Protein AF-A0A257A5G5-F1 (afdb_monomer_lite)

Structure (mmCIF, N/CA/C/O backbone):
data_AF-A0A257A5G5-F1
#
_entry.id   AF-A0A257A5G5-F1
#
loop_
_atom_site.group_PDB
_atom_site.id
_atom_site.type_symbol
_atom_site.label_atom_id
_atom_site.label_alt_id
_atom_site.label_comp_id
_atom_site.label_asym_id
_atom_site.label_entity_id
_atom_site.label_seq_id
_atom_site.pdbx_PDB_ins_code
_atom_site.Cartn_x
_atom_site.Cartn_y
_atom_site.Cartn_z
_atom_site.occupancy
_atom_site.B_iso_or_equiv
_atom_site.auth_seq_id
_atom_site.auth_comp_id
_atom_site.auth_asym_id
_atom_site.auth_atom_id
_atom_site.pdbx_PDB_model_num
ATOM 1 N N . MET A 1 1 ? -0.897 -15.411 2.555 1.00 43.69 1 MET A N 1
ATOM 2 C CA . MET A 1 1 ? -1.339 -14.158 1.895 1.00 43.69 1 MET A CA 1
ATOM 3 C C . MET A 1 1 ? -2.752 -14.315 1.300 1.00 43.69 1 MET A C 1
ATOM 5 O O . MET A 1 1 ? -2.980 -13.962 0.155 1.00 43.69 1 MET A O 1
ATOM 9 N N . VAL A 1 2 ? -3.706 -14.875 2.066 1.00 43.66 2 VAL A N 1
ATOM 10 C CA . VAL A 1 2 ? -5.012 -15.359 1.544 1.00 43.66 2 VAL A CA 1
ATOM 11 C C . VAL A 1 2 ? -6.217 -14.670 2.217 1.00 43.66 2 VAL A C 1
ATOM 13 O O . VAL A 1 2 ? -7.343 -14.828 1.773 1.00 43.66 2 VAL A O 1
ATOM 16 N N . ARG A 1 3 ? -6.015 -13.860 3.270 1.00 49.31 3 ARG A N 1
ATOM 17 C CA . ARG A 1 3 ? -7.127 -13.379 4.120 1.00 49.31 3 ARG A CA 1
ATOM 18 C C . ARG A 1 3 ? -7.907 -12.177 3.574 1.00 49.31 3 ARG A C 1
ATOM 20 O O . ARG A 1 3 ? -9.080 -12.046 3.889 1.00 49.31 3 ARG A O 1
ATOM 27 N N . THR A 1 4 ? -7.283 -11.298 2.791 1.00 58.78 4 THR A N 1
ATOM 28 C CA . THR A 1 4 ? -7.893 -10.010 2.398 1.00 58.78 4 THR A CA 1
ATOM 29 C C . THR A 1 4 ? -8.852 -10.205 1.218 1.00 58.78 4 THR A C 1
ATOM 31 O O . THR A 1 4 ? -10.052 -9.982 1.368 1.00 58.78 4 THR A O 1
ATOM 34 N N . LYS A 1 5 ? -8.364 -10.800 0.116 1.00 70.25 5 LYS A N 1
ATOM 35 C CA . LYS A 1 5 ? -9.115 -10.994 -1.140 1.00 70.25 5 LYS A CA 1
ATOM 36 C C . LYS A 1 5 ? -10.539 -11.563 -0.963 1.00 70.25 5 LYS A C 1
ATOM 38 O O . LYS A 1 5 ? -11.439 -11.027 -1.606 1.00 70.25 5 LYS A O 1
ATOM 43 N N . PRO A 1 6 ? -10.798 -12.580 -0.111 1.00 84.44 6 PRO A N 1
ATOM 44 C CA . PRO A 1 6 ? -12.152 -13.111 0.078 1.00 84.44 6 PRO A CA 1
ATOM 45 C C . PRO A 1 6 ? -13.153 -12.077 0.608 1.00 84.44 6 PRO A C 1
ATOM 47 O O . PRO A 1 6 ? -14.315 -12.086 0.209 1.00 84.44 6 PRO A O 1
ATOM 50 N N . ARG A 1 7 ? -12.710 -11.161 1.479 1.00 89.31 7 ARG A N 1
ATOM 51 C CA . ARG A 1 7 ? -13.559 -10.100 2.033 1.00 89.31 7 ARG A CA 1
ATOM 52 C C . ARG A 1 7 ? -13.883 -9.047 0.981 1.00 89.31 7 ARG A C 1
ATOM 54 O O . ARG A 1 7 ? -15.053 -8.736 0.791 1.00 89.31 7 ARG A O 1
ATOM 61 N N . GLU A 1 8 ? -12.872 -8.489 0.310 1.00 91.00 8 GLU A N 1
ATOM 62 C CA . GLU A 1 8 ? -13.128 -7.457 -0.705 1.00 91.00 8 GLU A CA 1
ATOM 63 C C . GLU A 1 8 ? -13.967 -8.001 -1.863 1.00 91.00 8 GLU A C 1
ATOM 65 O O . GLU A 1 8 ? -14.838 -7.294 -2.360 1.00 91.00 8 GLU A O 1
ATOM 70 N N . LEU A 1 9 ? -13.749 -9.262 -2.257 1.00 92.81 9 LEU A N 1
ATOM 71 C CA . LEU A 1 9 ? -14.536 -9.906 -3.305 1.00 92.81 9 LEU A CA 1
ATOM 72 C C . LEU A 1 9 ? -16.011 -10.025 -2.909 1.00 92.81 9 LEU A C 1
ATOM 74 O O . LEU A 1 9 ? -16.886 -9.712 -3.714 1.00 92.81 9 LEU A O 1
ATOM 78 N N . ARG A 1 10 ? -16.293 -10.424 -1.661 1.00 93.44 10 ARG A N 1
ATOM 79 C CA . ARG A 1 10 ? -17.663 -10.466 -1.129 1.00 93.44 10 ARG A CA 1
ATOM 80 C C . ARG A 1 10 ? -18.323 -9.091 -1.152 1.00 93.44 10 ARG A C 1
ATOM 82 O O . ARG A 1 10 ? -19.449 -8.986 -1.617 1.00 93.44 10 ARG A O 1
ATOM 89 N N . ILE A 1 11 ? -17.621 -8.050 -0.700 1.00 94.12 11 ILE A N 1
ATOM 90 C CA . ILE A 1 11 ? -18.139 -6.673 -0.718 1.00 94.12 11 ILE A CA 1
ATOM 91 C C . ILE A 1 11 ? -18.460 -6.236 -2.152 1.00 94.12 11 ILE A C 1
ATOM 93 O O . ILE A 1 11 ? -19.551 -5.737 -2.401 1.00 94.12 11 ILE A O 1
ATOM 97 N N . ALA A 1 12 ? -17.542 -6.451 -3.098 1.00 95.44 12 ALA A N 1
ATOM 98 C CA . ALA A 1 12 ? -17.760 -6.091 -4.497 1.00 95.44 12 ALA A CA 1
ATOM 99 C C . ALA A 1 12 ? -18.975 -6.827 -5.088 1.00 95.44 12 ALA A C 1
ATOM 101 O O . ALA A 1 12 ? -19.859 -6.185 -5.649 1.00 95.44 12 ALA A O 1
ATOM 102 N N . THR A 1 13 ? -19.070 -8.141 -4.857 1.00 95.44 13 THR A N 1
ATOM 103 C CA . THR A 1 13 ? -20.182 -8.981 -5.336 1.00 95.44 13 THR A CA 1
ATOM 104 C C . THR A 1 13 ? -21.528 -8.502 -4.789 1.00 95.44 13 THR A C 1
ATOM 106 O O . THR A 1 13 ? -22.479 -8.354 -5.550 1.00 95.44 13 THR A O 1
ATOM 109 N N . LEU A 1 14 ? -21.609 -8.202 -3.486 1.00 97.50 14 LEU A N 1
ATOM 110 C CA . LEU A 1 14 ? -22.828 -7.679 -2.852 1.00 97.50 14 LEU A CA 1
ATOM 111 C C . LEU A 1 14 ? -23.274 -6.336 -3.442 1.00 97.50 14 LEU A C 1
ATOM 113 O O . LEU A 1 14 ? -24.463 -6.041 -3.469 1.00 97.50 14 LEU A O 1
ATOM 117 N N . LEU A 1 15 ? -22.329 -5.530 -3.927 1.00 97.50 15 LEU A N 1
ATOM 118 C CA . LEU A 1 15 ? -22.593 -4.245 -4.574 1.00 97.50 15 LEU A CA 1
ATOM 119 C C . LEU A 1 15 ? -22.791 -4.366 -6.098 1.00 97.50 15 LEU A C 1
ATOM 121 O O . LEU A 1 15 ? -22.834 -3.343 -6.786 1.00 97.50 15 LEU A O 1
ATOM 125 N N . GLY A 1 16 ? -22.878 -5.589 -6.640 1.00 97.31 16 GLY A N 1
ATOM 126 C CA . GLY A 1 16 ? -23.005 -5.837 -8.079 1.00 97.31 16 GLY A CA 1
ATOM 127 C C . GLY A 1 16 ? -21.795 -5.346 -8.880 1.00 97.31 16 GLY A C 1
ATOM 128 O O . GLY A 1 16 ? -21.953 -4.816 -9.980 1.00 97.31 16 GLY A O 1
ATOM 129 N N . LYS A 1 17 ? -20.591 -5.429 -8.298 1.00 97.50 17 LYS A N 1
ATOM 130 C CA . LYS A 1 17 ? -19.324 -4.997 -8.902 1.00 97.50 17 LYS A CA 1
ATOM 131 C C . LYS A 1 17 ? -18.338 -6.153 -9.014 1.00 97.50 17 LYS A C 1
ATOM 133 O O . LYS A 1 17 ? -18.242 -6.994 -8.123 1.00 97.50 17 LYS A O 1
ATOM 138 N N . ASP A 1 18 ? -17.508 -6.088 -10.048 1.00 93.88 18 ASP A N 1
ATOM 139 C CA . ASP A 1 18 ? -16.365 -6.980 -10.214 1.00 93.88 18 ASP A CA 1
ATOM 140 C C . ASP A 1 18 ? -15.106 -6.401 -9.563 1.00 93.88 18 ASP A C 1
ATOM 142 O O . ASP A 1 18 ? -14.753 -5.233 -9.753 1.00 93.88 18 ASP A O 1
ATOM 146 N N . LEU A 1 19 ? -14.392 -7.235 -8.802 1.00 94.06 19 LEU A N 1
ATOM 147 C CA . LEU A 1 19 ? -13.115 -6.874 -8.191 1.00 94.06 19 LEU A CA 1
ATOM 148 C C . LEU A 1 19 ? -11.947 -7.425 -9.012 1.00 94.06 19 LEU A C 1
ATOM 150 O O . LEU A 1 19 ? -11.680 -8.627 -9.008 1.00 94.06 19 LEU A O 1
ATOM 154 N N . ILE A 1 20 ? -11.176 -6.527 -9.623 1.00 93.00 20 ILE A N 1
ATOM 155 C CA . ILE A 1 20 ? -9.943 -6.871 -10.336 1.00 93.00 20 ILE A CA 1
ATOM 156 C C . ILE A 1 20 ? -8.735 -6.475 -9.484 1.00 93.00 20 ILE A C 1
ATOM 158 O O . ILE A 1 20 ? -8.627 -5.343 -9.015 1.00 93.00 20 ILE A O 1
ATOM 162 N N . THR A 1 21 ? -7.791 -7.402 -9.298 1.00 93.12 21 THR A N 1
ATOM 163 C CA . THR A 1 21 ? -6.579 -7.188 -8.488 1.00 93.12 21 THR A CA 1
ATOM 164 C C . THR A 1 21 ? -5.302 -7.441 -9.304 1.00 93.12 21 THR A C 1
ATOM 166 O O . THR A 1 21 ? -4.681 -8.494 -9.130 1.00 93.12 21 THR A O 1
ATOM 169 N N . PRO A 1 22 ? -4.865 -6.510 -10.181 1.00 94.00 22 PRO A N 1
ATOM 170 C CA . PRO A 1 22 ? -3.756 -6.750 -11.115 1.00 94.00 22 PRO A CA 1
ATOM 171 C C . PRO A 1 22 ? -2.441 -7.135 -10.428 1.00 94.00 22 PRO A C 1
ATOM 173 O O . PRO A 1 22 ? -1.747 -8.047 -10.864 1.00 94.00 22 PRO A O 1
ATOM 176 N N . TYR A 1 23 ? -2.136 -6.509 -9.288 1.00 93.00 23 TYR A N 1
ATOM 177 C CA . TYR A 1 23 ? -0.930 -6.806 -8.509 1.00 93.00 23 TYR A CA 1
ATOM 178 C C . TYR A 1 23 ? -0.916 -8.201 -7.862 1.00 93.00 23 TYR A C 1
ATOM 180 O O . TYR A 1 23 ? 0.127 -8.623 -7.373 1.00 93.00 23 TYR A O 1
ATOM 188 N N . LEU A 1 24 ? -2.050 -8.911 -7.838 1.00 92.81 24 LEU A N 1
ATOM 189 C CA . LEU A 1 24 ? -2.145 -10.292 -7.349 1.00 92.81 24 LEU A CA 1
ATOM 190 C C . LEU A 1 24 ? -2.130 -11.325 -8.486 1.00 92.81 24 LEU A C 1
ATOM 192 O O . LEU A 1 24 ? -2.324 -12.512 -8.232 1.00 92.81 24 LEU A O 1
ATOM 196 N N . HIS A 1 25 ? -1.936 -10.898 -9.736 1.00 94.25 25 HIS A N 1
ATOM 197 C CA . HIS A 1 25 ? -1.768 -11.815 -10.857 1.00 94.25 25 HIS A CA 1
ATOM 198 C C . HIS A 1 25 ? -0.461 -12.610 -10.698 1.00 94.25 25 HIS A C 1
ATOM 200 O O . HIS A 1 25 ? 0.565 -12.034 -10.339 1.00 94.25 25 HIS A O 1
ATOM 206 N N . SER A 1 26 ? -0.468 -13.908 -11.030 1.00 94.44 26 SER A N 1
ATOM 207 C CA . SER A 1 26 ? 0.687 -14.819 -10.894 1.00 94.44 26 SER A CA 1
ATOM 208 C C . SER A 1 26 ? 1.980 -14.245 -11.483 1.00 94.44 26 SER A C 1
ATOM 210 O O . SER A 1 26 ? 2.953 -14.091 -10.760 1.00 94.44 26 SER A O 1
ATOM 212 N N . ARG A 1 27 ? 1.948 -13.807 -12.748 1.00 96.75 27 ARG A N 1
ATOM 213 C CA . ARG A 1 27 ? 3.070 -13.120 -13.421 1.00 96.75 27 ARG A CA 1
ATOM 214 C C . ARG A 1 27 ? 3.641 -11.925 -12.645 1.00 96.75 27 ARG A C 1
ATOM 216 O O . ARG A 1 27 ? 4.848 -11.720 -12.632 1.00 96.75 27 ARG A O 1
ATOM 223 N N . VAL A 1 28 ? 2.791 -11.125 -11.994 1.00 95.50 28 VAL A N 1
ATOM 224 C CA . VAL A 1 28 ? 3.247 -9.966 -11.205 1.00 95.50 28 VAL A CA 1
ATOM 225 C C . VAL A 1 28 ? 3.873 -10.420 -9.890 1.00 95.50 28 VAL A C 1
ATOM 227 O O . VAL A 1 28 ? 4.863 -9.838 -9.456 1.00 95.50 28 VAL A O 1
ATOM 230 N N . ILE A 1 29 ? 3.322 -11.464 -9.266 1.00 95.69 29 ILE A N 1
ATOM 231 C CA . ILE A 1 29 ? 3.884 -12.066 -8.052 1.00 95.69 29 ILE A CA 1
ATOM 232 C C . ILE A 1 29 ? 5.257 -12.673 -8.349 1.00 95.69 29 ILE A C 1
ATOM 234 O O . ILE A 1 29 ? 6.205 -12.380 -7.628 1.00 95.69 29 ILE A O 1
ATOM 238 N N . GLU A 1 30 ? 5.373 -13.455 -9.419 1.00 97.56 30 GLU A N 1
ATOM 239 C CA . GLU A 1 30 ? 6.624 -14.073 -9.865 1.00 97.56 30 GLU A CA 1
ATOM 240 C C . GLU A 1 30 ? 7.684 -13.014 -10.180 1.00 97.56 30 GLU A C 1
ATOM 242 O O . GLU A 1 30 ? 8.798 -13.071 -9.660 1.00 97.56 30 GLU A O 1
ATOM 247 N N . PHE A 1 31 ? 7.323 -11.977 -10.943 1.00 96.62 31 PHE A N 1
ATOM 248 C CA . PHE A 1 31 ? 8.197 -10.826 -11.152 1.00 96.62 31 PHE A CA 1
ATOM 249 C C . PHE A 1 31 ? 8.633 -10.216 -9.812 1.00 96.62 31 PHE A C 1
ATOM 251 O O . PHE A 1 31 ? 9.823 -10.071 -9.546 1.00 96.62 31 PHE A O 1
ATOM 258 N N . ALA A 1 32 ? 7.685 -9.915 -8.921 1.00 95.62 32 ALA A N 1
ATOM 259 C CA . ALA A 1 32 ? 7.979 -9.294 -7.635 1.00 95.62 32 ALA A CA 1
ATOM 260 C C . ALA A 1 32 ? 8.855 -10.169 -6.723 1.00 95.62 32 ALA A C 1
ATOM 262 O O . ALA A 1 32 ? 9.610 -9.620 -5.919 1.00 95.62 32 ALA A O 1
ATOM 263 N N . GLN A 1 33 ? 8.784 -11.497 -6.820 1.00 96.31 33 GLN A N 1
ATOM 264 C CA . GLN A 1 33 ? 9.656 -12.414 -6.081 1.00 96.31 33 GLN A CA 1
ATOM 265 C C . GLN A 1 33 ? 11.106 -12.324 -6.563 1.00 96.31 33 GLN A C 1
ATOM 267 O O . GLN A 1 33 ? 12.002 -12.265 -5.725 1.00 96.31 33 GLN A O 1
ATOM 272 N N . ASN A 1 34 ? 11.315 -12.200 -7.874 1.00 97.38 34 ASN A N 1
ATOM 273 C CA . ASN A 1 34 ? 12.639 -12.126 -8.497 1.00 97.38 34 ASN A CA 1
ATOM 274 C C . ASN A 1 34 ? 13.274 -10.722 -8.475 1.00 97.38 34 ASN A C 1
ATOM 276 O O . ASN A 1 34 ? 14.464 -10.577 -8.739 1.00 97.38 34 ASN A O 1
ATOM 280 N N . VAL A 1 35 ? 12.513 -9.671 -8.150 1.00 97.12 35 VAL A N 1
ATOM 281 C CA . VAL A 1 35 ? 13.058 -8.307 -8.033 1.00 97.12 35 VAL A CA 1
ATOM 282 C C . VAL A 1 35 ? 14.031 -8.204 -6.840 1.00 97.12 35 VAL A C 1
ATOM 284 O O . VAL A 1 35 ? 13.623 -8.532 -5.713 1.00 97.12 35 VAL A O 1
ATOM 287 N N . PRO A 1 36 ? 15.252 -7.663 -7.044 1.00 97.31 36 PRO A N 1
ATOM 288 C CA . PRO A 1 36 ? 16.226 -7.437 -5.977 1.00 97.31 36 PRO A CA 1
ATOM 289 C C . PRO A 1 36 ? 15.690 -6.574 -4.826 1.00 97.31 36 PRO A C 1
ATOM 291 O O . PRO A 1 36 ? 14.816 -5.716 -5.008 1.00 97.31 36 PRO A O 1
ATOM 294 N N . LEU A 1 37 ? 16.194 -6.793 -3.610 1.00 96.19 37 LEU A N 1
ATOM 295 C CA . LEU A 1 37 ? 15.664 -6.133 -2.413 1.00 96.19 37 LEU A CA 1
ATOM 296 C C . LEU A 1 37 ? 15.900 -4.615 -2.443 1.00 96.19 37 LEU A C 1
ATOM 298 O O . LEU A 1 37 ? 14.996 -3.850 -2.104 1.00 96.19 37 LEU A O 1
ATOM 302 N N . GLU A 1 38 ? 17.052 -4.181 -2.946 1.00 96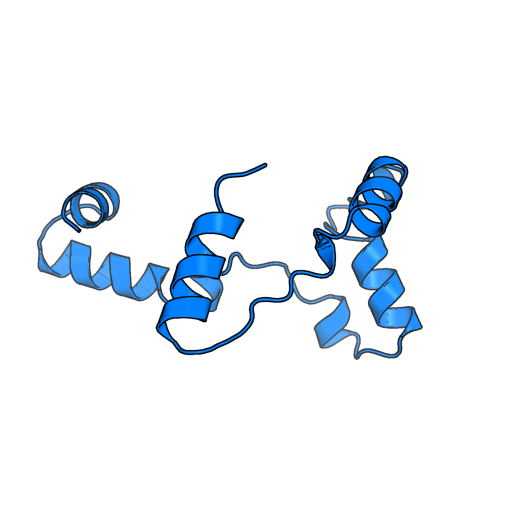.38 38 GLU A N 1
ATOM 303 C CA . GLU A 1 38 ? 17.447 -2.785 -3.149 1.00 96.38 38 GLU A CA 1
ATOM 304 C C . GLU A 1 38 ? 16.595 -2.051 -4.195 1.00 96.38 38 GLU A C 1
ATOM 306 O O . GLU A 1 38 ? 16.619 -0.825 -4.281 1.00 96.38 38 GLU A O 1
ATOM 311 N N . MET A 1 39 ? 15.829 -2.787 -5.006 1.00 97.31 39 MET A N 1
ATOM 312 C CA . MET A 1 39 ? 14.824 -2.225 -5.911 1.00 97.31 39 MET A CA 1
ATOM 313 C C . MET A 1 39 ? 13.445 -2.140 -5.243 1.00 97.31 39 MET A C 1
ATOM 315 O O . MET A 1 39 ? 12.582 -1.377 -5.676 1.00 97.31 39 MET A O 1
ATOM 319 N N . LYS A 1 40 ? 13.207 -2.880 -4.157 1.00 96.38 40 LYS A N 1
ATOM 320 C CA . LYS A 1 40 ? 11.974 -2.784 -3.356 1.00 96.38 40 LYS A CA 1
ATOM 321 C C . LYS A 1 40 ? 12.073 -1.661 -2.328 1.00 96.38 40 LYS A C 1
ATOM 323 O O . LYS A 1 40 ? 11.089 -0.938 -2.126 1.00 96.38 40 LYS A O 1
ATOM 328 N N . VAL A 1 41 ? 13.238 -1.514 -1.698 1.00 96.44 41 VAL A N 1
ATOM 329 C CA . VAL A 1 41 ? 13.549 -0.476 -0.711 1.00 96.44 41 VAL A CA 1
ATOM 330 C C . VAL A 1 41 ? 14.950 0.067 -0.977 1.00 96.44 41 VAL A C 1
ATOM 332 O O . VAL A 1 41 ? 15.905 -0.700 -0.984 1.00 96.44 41 VAL A O 1
ATOM 335 N N . ARG A 1 42 ? 15.068 1.383 -1.163 1.00 95.19 42 ARG A N 1
ATOM 336 C CA . ARG A 1 42 ? 16.341 2.075 -1.408 1.00 95.19 42 ARG A CA 1
ATOM 337 C C . ARG A 1 42 ? 16.361 3.388 -0.644 1.00 95.19 42 ARG A C 1
ATOM 339 O O . ARG A 1 42 ? 15.382 4.118 -0.737 1.00 95.19 42 ARG A O 1
ATOM 346 N N . ASP A 1 43 ? 17.411 3.661 0.125 1.00 94.56 43 ASP A N 1
ATOM 347 C CA . ASP A 1 43 ? 17.581 4.921 0.873 1.00 94.56 43 ASP A CA 1
ATOM 348 C C . ASP A 1 43 ? 16.346 5.306 1.716 1.00 94.56 43 ASP A C 1
ATOM 350 O O . ASP A 1 43 ? 15.869 6.438 1.712 1.00 94.56 43 ASP A O 1
ATOM 354 N N . GLY A 1 44 ? 15.735 4.317 2.382 1.00 92.38 44 GLY A N 1
ATOM 355 C CA . GLY A 1 44 ? 14.494 4.493 3.156 1.00 92.38 44 GLY A CA 1
ATOM 356 C C . GLY A 1 44 ? 13.209 4.625 2.316 1.00 92.38 44 GLY A C 1
ATOM 357 O O . GLY A 1 44 ? 12.097 4.575 2.852 1.00 92.38 44 GLY A O 1
ATOM 358 N N . ILE A 1 45 ? 13.314 4.714 0.990 1.00 93.44 45 ILE A N 1
ATOM 359 C CA . ILE A 1 45 ? 12.184 4.810 0.065 1.00 93.44 45 ILE A CA 1
ATOM 360 C C . ILE A 1 45 ? 11.637 3.415 -0.236 1.00 93.44 45 ILE A C 1
ATOM 362 O O . ILE A 1 45 ? 12.209 2.620 -0.982 1.00 93.44 45 ILE A O 1
ATOM 366 N N . ARG A 1 46 ? 10.451 3.124 0.305 1.00 95.38 46 ARG A N 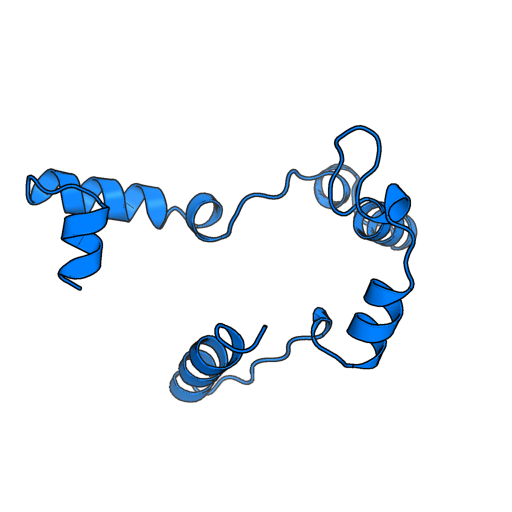1
ATOM 367 C CA . ARG A 1 46 ? 9.696 1.903 -0.017 1.00 95.38 46 ARG A CA 1
ATOM 368 C C . ARG A 1 46 ? 9.064 1.977 -1.406 1.00 95.38 46 ARG A C 1
ATOM 370 O O . ARG A 1 46 ? 8.625 3.047 -1.841 1.00 95.38 46 ARG A O 1
ATOM 377 N N . LYS A 1 47 ? 8.883 0.799 -2.016 1.00 95.88 47 LYS A N 1
ATOM 378 C CA . LYS A 1 47 ? 8.287 0.589 -3.347 1.00 95.88 47 LYS A CA 1
ATOM 379 C C . LYS A 1 47 ? 9.083 1.258 -4.469 1.00 95.88 47 LYS A C 1
ATOM 381 O O . LYS A 1 47 ? 8.479 1.688 -5.446 1.00 95.88 47 LYS A O 1
ATOM 386 N N . TYR A 1 48 ? 10.401 1.355 -4.317 1.00 96.94 48 TYR A N 1
ATOM 387 C CA . TYR A 1 48 ? 11.264 2.136 -5.204 1.00 96.94 48 TYR A CA 1
ATOM 388 C C . TYR A 1 48 ? 11.038 1.806 -6.693 1.00 96.94 48 TYR A C 1
ATOM 390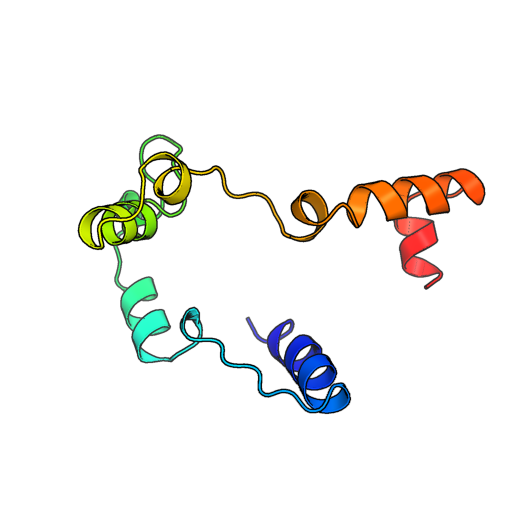 O O . TYR A 1 48 ? 10.664 2.691 -7.455 1.00 96.94 48 TYR A O 1
ATOM 398 N N . ILE A 1 49 ? 11.066 0.526 -7.074 1.00 96.88 49 ILE A N 1
ATOM 399 C CA . ILE A 1 49 ? 10.807 0.067 -8.450 1.00 96.88 49 ILE A CA 1
ATOM 400 C C . ILE A 1 49 ? 9.452 0.517 -9.017 1.00 96.88 49 ILE A C 1
ATOM 402 O O . ILE A 1 49 ? 9.359 0.857 -10.191 1.00 96.88 49 ILE A O 1
ATOM 406 N N . LEU A 1 50 ? 8.397 0.573 -8.194 1.00 96.69 50 LEU A N 1
ATOM 407 C CA . LEU A 1 50 ? 7.078 1.031 -8.646 1.00 96.69 50 LEU A CA 1
ATOM 408 C C . LEU A 1 50 ? 7.049 2.546 -8.864 1.00 96.69 50 LEU A C 1
ATOM 410 O O . LEU A 1 50 ? 6.285 3.026 -9.698 1.00 96.69 50 LEU A O 1
ATOM 414 N N . ARG A 1 51 ? 7.863 3.302 -8.118 1.00 97.06 51 ARG A N 1
ATOM 415 C CA . ARG A 1 51 ? 7.997 4.753 -8.297 1.00 97.06 51 ARG A CA 1
ATOM 416 C C . ARG A 1 51 ? 8.744 5.061 -9.585 1.00 97.06 51 ARG A C 1
ATOM 418 O O . ARG A 1 51 ? 8.286 5.907 -10.342 1.00 97.06 51 ARG A O 1
ATOM 425 N N . GLU A 1 52 ? 9.827 4.337 -9.862 1.00 96.62 52 GLU A N 1
ATOM 426 C CA . GLU A 1 52 ? 10.555 4.465 -11.128 1.00 96.62 52 GLU A CA 1
ATOM 427 C C . GLU A 1 52 ? 9.680 4.063 -12.319 1.00 96.62 52 GLU A C 1
ATOM 429 O O . GLU A 1 52 ? 9.580 4.820 -13.280 1.00 96.62 52 GLU A O 1
ATOM 434 N N . ALA A 1 53 ? 8.937 2.955 -12.219 1.00 96.56 53 ALA A N 1
ATOM 435 C CA . ALA A 1 53 ? 7.968 2.574 -13.246 1.00 96.56 53 ALA A CA 1
ATOM 436 C C . ALA A 1 53 ? 6.911 3.670 -13.486 1.00 96.56 53 ALA A C 1
ATOM 438 O O . ALA A 1 53 ? 6.607 3.990 -14.630 1.00 96.56 53 ALA A O 1
ATOM 439 N N . ALA A 1 54 ? 6.385 4.298 -12.427 1.00 97.31 54 ALA A N 1
ATOM 440 C CA . ALA A 1 54 ? 5.432 5.400 -12.565 1.00 97.31 54 ALA A CA 1
ATOM 441 C C . ALA A 1 54 ? 6.038 6.630 -13.265 1.00 97.31 54 ALA A C 1
ATOM 443 O O . ALA A 1 54 ? 5.361 7.259 -14.075 1.00 97.31 54 ALA A O 1
ATOM 444 N N . LYS A 1 55 ? 7.307 6.960 -12.989 1.00 96.94 55 LYS A N 1
ATOM 445 C CA . LYS A 1 55 ? 8.019 8.050 -13.675 1.00 96.94 55 LYS A CA 1
ATOM 446 C C . LYS A 1 55 ? 8.230 7.740 -15.156 1.00 96.94 55 LYS A C 1
ATOM 448 O O . LYS A 1 55 ? 7.978 8.604 -15.986 1.00 96.94 55 LYS A O 1
ATOM 453 N N . ILE A 1 56 ? 8.629 6.508 -15.485 1.00 97.94 56 ILE A N 1
ATOM 454 C CA . ILE A 1 56 ? 8.790 6.044 -16.875 1.00 97.94 56 ILE A CA 1
ATOM 455 C C . ILE A 1 56 ? 7.461 6.147 -17.637 1.00 97.94 56 ILE A C 1
ATOM 457 O O . ILE A 1 56 ? 7.444 6.537 -18.798 1.00 97.94 56 ILE A O 1
ATOM 461 N N . LEU A 1 57 ? 6.341 5.860 -16.968 1.00 97.69 57 LEU A N 1
ATOM 462 C CA . LEU A 1 57 ? 4.990 6.010 -17.519 1.00 97.69 57 LEU A CA 1
ATOM 463 C C . LEU A 1 57 ? 4.502 7.472 -17.597 1.00 97.69 57 LEU A C 1
ATOM 465 O O . LEU A 1 57 ? 3.360 7.707 -17.985 1.00 97.69 57 LEU A O 1
ATOM 469 N N . GLY A 1 58 ? 5.326 8.453 -17.216 1.00 97.81 58 GLY A N 1
ATOM 470 C CA . GLY A 1 58 ? 5.007 9.877 -17.320 1.00 97.81 58 GLY A CA 1
ATOM 471 C C . GLY A 1 58 ? 4.100 10.423 -16.214 1.00 97.81 58 GLY A C 1
ATOM 472 O O . GLY A 1 58 ? 3.531 11.503 -16.373 1.00 97.81 58 GLY A O 1
ATOM 473 N N . LEU A 1 59 ? 3.935 9.718 -15.086 1.00 97.81 59 LEU A N 1
ATOM 474 C CA . LEU A 1 59 ? 3.146 10.253 -13.973 1.00 97.81 59 LEU A CA 1
ATOM 475 C C . LEU A 1 59 ? 3.864 11.449 -13.318 1.00 97.81 59 LEU A C 1
ATOM 477 O O . LEU A 1 59 ? 5.083 11.402 -13.130 1.00 97.81 59 LEU A O 1
ATOM 481 N N . PRO A 1 60 ? 3.124 12.478 -12.859 1.00 97.81 60 PRO A N 1
ATOM 482 C CA . PRO A 1 60 ? 3.712 13.594 -12.130 1.00 97.81 60 PRO A CA 1
ATOM 483 C C . PRO A 1 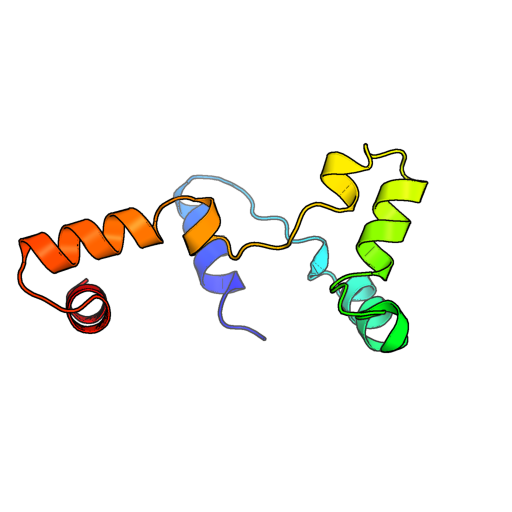60 ? 4.515 13.129 -10.912 1.00 97.81 60 PRO A C 1
ATOM 485 O O . PRO A 1 60 ? 4.069 12.265 -10.149 1.00 97.81 60 PRO A O 1
ATOM 488 N N . THR A 1 61 ? 5.660 13.767 -10.665 1.00 94.69 61 THR A N 1
ATOM 489 C CA . THR A 1 61 ? 6.543 13.463 -9.525 1.00 94.69 61 THR A CA 1
ATOM 490 C C . THR A 1 61 ? 5.803 13.507 -8.186 1.00 94.69 61 THR A C 1
ATOM 492 O O . THR A 1 61 ? 6.057 12.677 -7.313 1.00 94.69 61 THR A O 1
ATOM 495 N N . SER A 1 62 ? 4.834 14.416 -8.034 1.00 96.19 62 SER A N 1
ATOM 496 C CA . SER A 1 62 ? 3.984 14.530 -6.840 1.00 96.19 62 SER A CA 1
ATOM 497 C C . SER A 1 62 ? 3.144 13.276 -6.564 1.00 96.19 62 SER A C 1
ATOM 499 O O . SER A 1 62 ? 2.855 12.976 -5.405 1.00 96.19 62 SER A O 1
ATOM 501 N N . ILE A 1 63 ? 2.780 12.519 -7.603 1.00 95.94 63 ILE A N 1
ATOM 502 C CA . ILE A 1 63 ? 2.061 11.245 -7.500 1.00 95.94 63 ILE A CA 1
ATOM 503 C C . ILE A 1 63 ? 3.054 10.092 -7.351 1.00 95.94 63 ILE A C 1
ATOM 505 O O . ILE A 1 63 ? 2.932 9.301 -6.413 1.00 95.94 63 ILE A O 1
ATOM 509 N N . ALA A 1 64 ? 4.068 10.026 -8.219 1.00 96.50 64 ALA A N 1
ATOM 510 C CA . ALA A 1 64 ? 5.059 8.950 -8.225 1.00 96.50 64 ALA A CA 1
ATOM 511 C C . ALA A 1 64 ? 5.830 8.850 -6.896 1.00 96.50 64 ALA A C 1
ATOM 513 O O . ALA A 1 64 ? 6.061 7.752 -6.385 1.00 96.50 64 ALA A O 1
ATOM 514 N N . ASN A 1 65 ? 6.162 9.989 -6.280 1.00 94.50 65 ASN A N 1
ATOM 515 C CA . ASN A 1 65 ? 6.913 10.053 -5.024 1.00 94.50 65 ASN A CA 1
ATOM 516 C C . ASN A 1 65 ? 6.029 10.209 -3.779 1.00 94.50 65 ASN A C 1
ATOM 518 O O . ASN A 1 65 ? 6.553 10.275 -2.668 1.00 94.50 65 ASN A O 1
ATOM 522 N N . ARG A 1 66 ? 4.695 10.187 -3.916 1.00 94.25 66 ARG A N 1
ATOM 523 C CA . ARG A 1 66 ? 3.790 10.314 -2.766 1.00 94.25 66 ARG A CA 1
ATOM 524 C C . ARG A 1 66 ? 4.082 9.247 -1.709 1.00 94.25 66 ARG A C 1
ATOM 526 O O . ARG A 1 66 ? 4.269 8.062 -2.016 1.00 94.25 66 ARG A O 1
ATOM 533 N N . GLU A 1 67 ? 4.109 9.650 -0.445 1.00 91.81 67 GLU A N 1
ATOM 534 C CA . GLU A 1 67 ? 4.333 8.732 0.667 1.00 91.81 67 GLU A CA 1
ATOM 535 C C . GLU A 1 67 ? 3.213 7.675 0.753 1.00 91.81 67 GLU A C 1
ATOM 537 O O . GLU A 1 67 ? 2.021 7.983 0.641 1.00 91.81 67 GLU A O 1
ATOM 542 N N . LYS A 1 68 ? 3.579 6.404 0.982 1.00 90.44 68 LYS A N 1
ATOM 543 C CA . LYS A 1 68 ? 2.586 5.353 1.228 1.00 90.44 68 LYS A CA 1
ATOM 544 C C . LYS A 1 68 ? 1.976 5.532 2.615 1.00 90.44 68 LYS A C 1
ATOM 546 O O . LYS A 1 68 ? 2.592 5.161 3.612 1.00 90.44 68 LYS A O 1
ATOM 551 N N . LYS A 1 69 ? 0.701 5.912 2.633 1.00 90.31 69 LYS A N 1
ATOM 552 C CA . LYS A 1 69 ? -0.179 5.820 3.803 1.00 90.31 69 LYS A CA 1
ATOM 553 C C . LYS A 1 69 ? -1.043 4.560 3.713 1.00 90.31 69 LYS A C 1
ATOM 555 O O . LYS A 1 69 ? -1.394 4.109 2.620 1.00 90.31 69 LYS A O 1
ATOM 560 N N . ALA A 1 70 ? -1.315 3.923 4.849 1.00 90.12 70 ALA A N 1
ATOM 561 C CA . ALA A 1 70 ? -2.243 2.796 4.888 1.00 90.12 70 ALA A CA 1
ATOM 562 C C . ALA A 1 70 ? -3.685 3.300 4.691 1.00 90.12 70 ALA A C 1
ATOM 564 O O . ALA A 1 70 ? -3.998 4.434 5.063 1.00 90.12 70 ALA A O 1
ATOM 565 N N . ALA A 1 71 ? -4.547 2.486 4.075 1.00 90.44 71 ALA A N 1
ATOM 566 C CA . ALA A 1 71 ? -5.877 2.918 3.639 1.00 90.44 71 ALA A CA 1
ATOM 567 C C . ALA A 1 71 ? -6.746 3.413 4.806 1.00 90.44 71 ALA A C 1
ATOM 569 O O . ALA A 1 71 ? -7.460 4.398 4.653 1.00 90.44 71 ALA A O 1
ATOM 570 N N . GLN A 1 72 ? -6.621 2.808 5.990 1.00 90.62 72 GLN A N 1
ATOM 571 C CA . GLN A 1 72 ? -7.357 3.216 7.189 1.00 90.62 72 GLN A CA 1
ATOM 572 C C . GLN A 1 72 ? -7.006 4.633 7.669 1.00 90.62 72 GLN A C 1
ATOM 574 O O . GLN A 1 72 ? -7.859 5.325 8.217 1.00 90.62 72 GLN A O 1
ATOM 579 N N . TYR A 1 73 ? -5.769 5.084 7.435 1.00 92.75 73 TYR A N 1
ATOM 580 C CA . TYR A 1 73 ? -5.349 6.448 7.764 1.00 92.75 73 TYR A CA 1
ATOM 581 C C . TYR A 1 73 ? -5.709 7.419 6.641 1.00 92.75 73 TYR A C 1
ATOM 583 O O . TYR A 1 73 ? -6.166 8.523 6.907 1.00 92.75 73 TYR A O 1
ATOM 591 N N . GLY A 1 74 ? -5.525 7.003 5.384 1.00 90.19 74 GLY A N 1
ATOM 592 C CA . GLY A 1 74 ? -5.804 7.843 4.217 1.00 90.19 74 GLY A CA 1
ATOM 593 C C . GLY A 1 74 ? -7.291 8.121 3.980 1.00 90.19 74 GLY A C 1
ATOM 594 O O . GLY A 1 74 ? -7.619 9.182 3.467 1.00 90.19 74 GLY A O 1
ATOM 595 N N . SER A 1 75 ? -8.175 7.198 4.365 1.00 93.12 75 SER A N 1
ATOM 596 C CA . SER A 1 75 ? -9.637 7.326 4.225 1.00 93.12 75 SER A CA 1
ATOM 597 C C . SER A 1 75 ? -10.310 8.109 5.354 1.00 93.12 75 SER A C 1
ATOM 599 O O . SER A 1 75 ? -11.494 8.405 5.264 1.00 93.12 75 SER A O 1
ATOM 601 N N . GLY A 1 76 ? -9.597 8.399 6.447 1.00 93.19 76 GLY A N 1
ATOM 602 C CA . GLY A 1 76 ? -10.190 8.997 7.646 1.00 93.19 76 GLY A CA 1
ATOM 603 C C . GLY A 1 76 ? -10.937 8.010 8.553 1.00 93.19 76 GLY A C 1
ATOM 604 O O . GLY A 1 76 ? -11.297 8.397 9.664 1.00 93.19 76 GLY A O 1
ATOM 605 N N . ILE A 1 77 ? -11.085 6.735 8.162 1.00 92.81 77 ILE A N 1
ATOM 606 C CA . ILE A 1 77 ? -11.744 5.702 8.983 1.00 92.81 77 ILE A CA 1
ATOM 607 C C . ILE A 1 77 ? -11.108 5.624 10.372 1.00 92.81 77 ILE A C 1
ATOM 609 O O . ILE A 1 77 ? -11.815 5.617 11.371 1.00 92.81 77 ILE A O 1
ATOM 613 N N . TRP A 1 78 ? -9.776 5.649 10.469 1.00 94.00 78 TRP A N 1
ATOM 614 C CA . TRP A 1 78 ? -9.099 5.607 11.768 1.00 94.00 78 TRP A CA 1
ATOM 615 C C . TRP A 1 78 ? -9.457 6.788 12.684 1.00 94.00 78 TRP A C 1
ATOM 617 O O . TRP A 1 78 ? -9.589 6.621 13.894 1.00 94.00 78 TRP A O 1
ATOM 627 N N . LYS A 1 79 ? -9.641 7.986 12.113 1.00 94.62 79 LYS A N 1
ATOM 628 C CA . LYS A 1 79 ? -10.057 9.178 12.867 1.00 94.62 79 LYS A CA 1
ATOM 629 C C . LYS A 1 79 ? -11.489 9.016 13.383 1.00 94.62 79 LYS A C 1
ATOM 631 O O . LYS A 1 79 ? -11.748 9.331 14.538 1.00 94.62 79 LYS A O 1
ATOM 636 N N . MET A 1 80 ? -12.380 8.494 12.544 1.00 94.62 80 MET A N 1
ATOM 637 C CA . MET A 1 80 ? -13.775 8.229 12.900 1.00 94.62 80 MET A CA 1
ATOM 638 C C . MET A 1 80 ? -13.880 7.177 14.011 1.00 94.62 80 MET A C 1
ATOM 640 O O . MET A 1 80 ? -14.546 7.411 15.011 1.00 94.62 80 MET A O 1
ATOM 644 N N . MET A 1 81 ? -13.143 6.069 13.886 1.00 93.94 81 MET A N 1
ATOM 645 C CA . MET A 1 81 ? -13.082 5.004 14.896 1.00 93.94 81 MET A CA 1
ATOM 646 C C . MET A 1 81 ? -12.641 5.530 16.264 1.00 93.94 81 MET A C 1
ATOM 648 O O . MET A 1 81 ? -13.254 5.209 17.275 1.00 93.94 81 MET A O 1
ATOM 652 N N . LYS A 1 82 ? -11.618 6.393 16.297 1.00 95.38 82 LYS A N 1
ATOM 653 C CA . LYS A 1 82 ? -11.173 7.053 17.533 1.00 95.38 82 LYS A CA 1
ATOM 654 C C . LYS A 1 82 ? -12.241 7.952 18.156 1.00 95.38 82 LYS A C 1
ATOM 656 O O . LYS A 1 82 ? -12.336 8.000 19.377 1.00 95.38 82 LYS A O 1
ATOM 661 N N . GLY A 1 83 ? -13.012 8.665 17.335 1.00 96.19 83 GLY A N 1
ATOM 662 C CA . GLY A 1 83 ? -14.130 9.488 17.803 1.00 96.19 83 GLY A CA 1
ATOM 663 C C . GLY A 1 83 ? -15.209 8.638 18.471 1.00 96.19 83 GLY A C 1
ATOM 664 O O . GLY A 1 83 ? -15.529 8.870 19.632 1.00 96.19 83 GLY A O 1
ATOM 665 N N . MET A 1 84 ? -15.666 7.590 17.781 1.00 95.62 84 MET A N 1
ATOM 666 C CA . MET A 1 84 ? -16.706 6.685 18.285 1.00 95.62 84 MET A CA 1
ATOM 667 C C . MET A 1 84 ? -16.276 5.938 19.556 1.00 95.62 84 MET A C 1
ATOM 669 O O . MET A 1 84 ? -17.058 5.814 20.494 1.00 95.62 84 MET A O 1
ATOM 673 N N . ALA A 1 85 ? -15.022 5.477 19.623 1.00 96.50 85 ALA A N 1
ATOM 674 C CA . ALA A 1 85 ? -14.484 4.842 20.826 1.00 96.50 85 ALA A CA 1
ATOM 675 C C . ALA A 1 85 ? -14.495 5.813 22.020 1.00 96.50 85 ALA A C 1
ATOM 677 O O . ALA A 1 85 ? -14.972 5.469 23.100 1.00 96.50 85 ALA A O 1
ATOM 678 N N . LYS A 1 86 ? -14.067 7.066 21.801 1.00 96.50 86 LYS A N 1
ATOM 679 C CA . LYS A 1 86 ? -14.076 8.112 22.831 1.00 96.50 86 LYS A CA 1
ATOM 680 C C . LYS A 1 86 ? -15.490 8.433 23.324 1.00 96.50 86 LYS A C 1
ATOM 682 O O . LYS A 1 86 ? -15.673 8.587 24.526 1.00 96.50 86 LYS A O 1
ATOM 687 N N . GLU A 1 87 ? -16.472 8.518 22.429 1.00 95.75 87 GLU A N 1
ATOM 688 C CA . GLU A 1 87 ? -17.885 8.743 22.785 1.00 95.75 87 GLU A CA 1
ATOM 689 C C . GLU A 1 87 ? -18.445 7.635 23.683 1.00 95.75 87 GLU A C 1
ATOM 691 O O . GLU A 1 87 ? -19.280 7.902 24.543 1.00 95.75 87 GLU A O 1
ATOM 696 N N . ARG A 1 88 ? -17.948 6.404 23.526 1.00 94.50 88 ARG A N 1
ATOM 697 C CA . ARG A 1 88 ? -18.324 5.252 24.356 1.00 94.50 88 ARG A CA 1
ATOM 698 C C . ARG A 1 88 ? -17.444 5.060 25.593 1.00 94.50 88 ARG A C 1
ATOM 700 O O . ARG A 1 88 ? -17.655 4.102 26.328 1.00 94.50 88 ARG A O 1
ATOM 707 N N . GLY A 1 89 ? -16.458 5.929 25.824 1.00 95.19 89 GLY A N 1
ATOM 708 C CA . GLY A 1 89 ? -15.487 5.765 26.911 1.00 95.19 89 GLY A CA 1
ATOM 709 C C . GLY A 1 89 ? -14.594 4.526 26.758 1.00 95.19 89 GLY A C 1
ATOM 710 O O . GLY A 1 89 ? -14.085 4.021 27.751 1.00 95.19 89 GLY A O 1
ATOM 711 N N . GLN A 1 90 ? -14.423 4.032 25.530 1.00 95.00 90 GLN A N 1
ATOM 712 C CA . GLN A 1 90 ? -13.671 2.823 25.192 1.00 95.00 90 GLN A CA 1
ATOM 713 C C . GLN A 1 90 ? -12.340 3.162 24.507 1.00 95.00 90 GLN A C 1
ATOM 715 O O . GLN A 1 90 ? -12.181 4.203 23.860 1.00 95.00 90 GLN A O 1
ATOM 720 N N . SER A 1 91 ? -11.388 2.237 24.585 1.00 94.38 91 SER A N 1
ATOM 721 C CA . SER A 1 91 ? -10.257 2.166 23.657 1.00 94.38 91 SER A CA 1
ATOM 722 C C . SER A 1 91 ? -10.721 1.798 22.241 1.00 94.38 91 SER A C 1
ATOM 724 O O . SER A 1 91 ? -11.834 1.311 22.020 1.00 94.38 91 SER A O 1
ATOM 726 N N . VAL A 1 92 ? -9.862 2.028 21.242 1.00 91.75 92 VAL A N 1
ATOM 727 C CA . VAL A 1 92 ? -10.194 1.685 19.848 1.00 91.75 92 VAL A CA 1
ATOM 728 C C . VAL A 1 92 ? -10.298 0.171 19.677 1.00 91.75 92 VAL A C 1
ATOM 730 O O . VAL A 1 92 ? -11.116 -0.304 18.895 1.00 91.75 92 VAL A O 1
ATOM 733 N N . GLU A 1 93 ? -9.488 -0.580 20.415 1.00 92.38 93 GLU A N 1
ATOM 734 C CA . GLU A 1 93 ? -9.447 -2.037 20.428 1.00 92.38 93 GLU A CA 1
ATOM 735 C C . GLU A 1 93 ? -10.733 -2.631 21.024 1.00 92.38 93 GLU A C 1
ATOM 737 O O . GLU A 1 93 ? -11.326 -3.535 20.430 1.00 92.38 93 GLU A O 1
ATOM 742 N N . GLU A 1 94 ? -11.206 -2.090 22.151 1.00 92.88 94 GLU A N 1
ATOM 743 C CA . GLU A 1 94 ? -12.487 -2.473 22.762 1.00 92.88 94 GLU A CA 1
ATOM 744 C C . GLU A 1 94 ? -13.658 -2.132 21.843 1.00 92.88 94 GLU A C 1
ATOM 746 O O . GLU A 1 94 ? -14.525 -2.972 21.604 1.00 92.88 94 GLU A O 1
ATOM 751 N N . PHE A 1 95 ? -13.651 -0.929 21.262 1.00 92.88 95 PHE A N 1
ATOM 752 C CA . PHE A 1 95 ? -14.676 -0.524 20.309 1.00 92.88 95 PHE A CA 1
ATOM 753 C C . PHE A 1 95 ? -14.705 -1.455 19.091 1.00 92.88 95 PHE A C 1
ATOM 755 O O . PHE A 1 95 ? -15.772 -1.921 18.699 1.00 92.88 95 PHE A O 1
ATOM 762 N N . PHE A 1 96 ? -13.541 -1.780 18.521 1.00 89.69 96 PHE A N 1
ATOM 763 C CA . PHE A 1 96 ? -13.432 -2.690 17.380 1.00 89.69 96 PHE A CA 1
ATOM 764 C C . PHE A 1 96 ? -13.934 -4.099 17.702 1.00 89.69 96 PHE A C 1
ATOM 766 O O . PHE A 1 96 ? -14.555 -4.726 1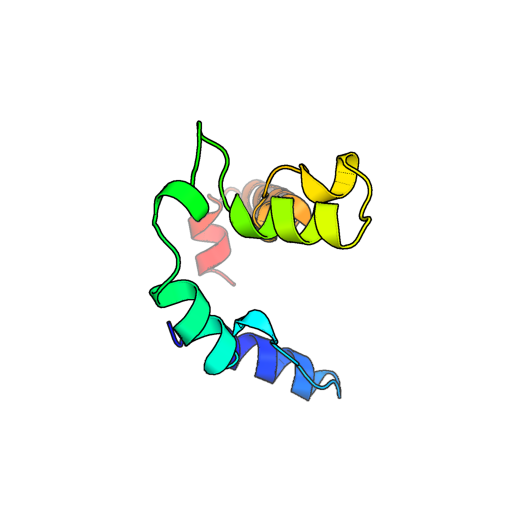6.854 1.00 89.69 96 PHE A O 1
ATOM 773 N N . SER A 1 97 ? -13.690 -4.581 18.921 1.00 92.50 97 SER A N 1
ATOM 774 C CA . SER A 1 97 ? -14.145 -5.902 19.373 1.00 92.50 97 SER A CA 1
ATOM 775 C C . SER A 1 97 ? -15.654 -5.960 19.641 1.00 92.50 97 SER A C 1
ATOM 777 O O . SER A 1 97 ? -16.208 -7.047 19.764 1.00 92.50 97 SER A O 1
ATOM 779 N N . SER A 1 98 ? -16.310 -4.799 19.745 1.00 89.19 98 SER A N 1
ATOM 780 C CA . SER A 1 98 ? -17.756 -4.669 19.959 1.00 89.19 98 SER A CA 1
ATOM 781 C C . SER A 1 98 ? -18.580 -4.528 18.670 1.00 89.19 98 SER A C 1
ATOM 783 O O . SER A 1 98 ? -19.808 -4.477 18.752 1.00 89.19 98 SER A O 1
ATOM 785 N N . LEU A 1 99 ? -17.918 -4.413 17.510 1.00 84.31 99 LEU A N 1
ATOM 786 C CA . LEU A 1 99 ? -18.540 -4.353 16.179 1.00 84.31 99 LEU A CA 1
ATOM 787 C C . LEU A 1 99 ? -18.810 -5.756 15.627 1.00 84.31 9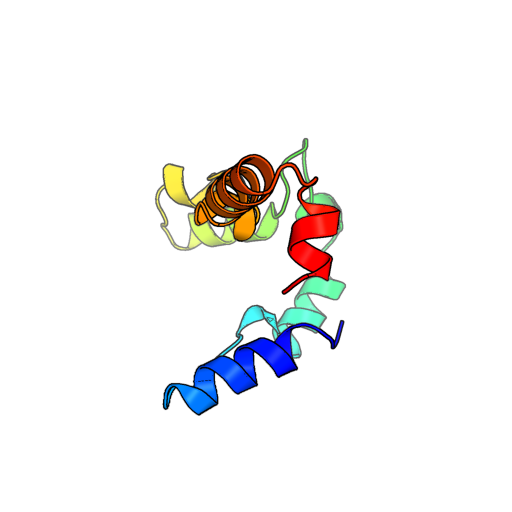9 LEU A C 1
ATOM 789 O O . LEU A 1 99 ? -19.871 -5.911 14.983 1.00 84.31 99 LEU A O 1
#

Radius of gyration: 18.17 Å; chains: 1; bounding box: 41×30×44 Å

Secondary structure (DSSP, 8-state):
--SSHHHHHHHHHHTT-----GGGSHHHHHHHHHS-HHHHEETTEETHHHHHHHHHTT--HHHHT-----HHHHTSHHHHHHHHHHHTT--HHHHHHT-

pLDDT: mean 92.42, std 9.71, range [43.66, 97.94]

Sequence (99 aa):
MVRTKPRELRIATLLGKDLITPYLHSRVIEFAQNVPLEMKVRDGIRKYILREAAKILGLPTSIANREKKAAQYGSGIWKMMKGMAKERGQSVEEFFSSL

Foldseek 3Di:
DPPPVVVVCVVQVVVVHHDDDPCPDPVNVVVVVPDDPCCQAPPNQGRNVQLVVCVVVVHDNCVSRPDDDDPCVVVCVVVVLCVVCVVVVHDSVVSVVVD